Protein AF-A0A0R3MRJ7-F1 (afdb_monomer_lite)

Foldseek 3Di:
DPPPVVVVVVVVVVCVVCVVVVQNDDDDDDDDDDDDPPPPPVVLVVVQVVVVVLLPDPVNVVVCVVVVHDDDDDGPVRVVVVVVVNVVSVVVVCVVVVNHD

pLDDT: mean 80.25, std 13.42, range [35.84, 96.44]

Organism: NCBI:txid1300035

Structure (mmCIF, N/CA/C/O backbone):
data_AF-A0A0R3MRJ7-F1
#
_entry.id   AF-A0A0R3MRJ7-F1
#
loop_
_atom_site.group_PDB
_atom_site.id
_atom_site.type_symbol
_atom_site.label_atom_id
_atom_site.label_alt_id
_atom_site.label_comp_id
_atom_site.label_asym_id
_atom_site.label_entity_id
_atom_site.label_seq_id
_atom_site.pdbx_PDB_ins_code
_atom_site.Cartn_x
_atom_site.Cartn_y
_atom_site.Cartn_z
_atom_site.occupancy
_atom_site.B_iso_or_equiv
_atom_site.auth_seq_id
_atom_site.auth_comp_id
_atom_site.auth_asym_id
_atom_site.auth_atom_id
_atom_site.pdbx_PDB_model_num
ATOM 1 N N . MET A 1 1 ? -3.382 26.108 -20.422 1.00 38.88 1 MET A N 1
ATOM 2 C CA . MET A 1 1 ? -3.835 24.941 -19.649 1.00 38.88 1 MET A CA 1
ATOM 3 C C . MET A 1 1 ? -4.032 23.867 -20.693 1.00 38.88 1 MET A C 1
ATOM 5 O O . MET A 1 1 ? -4.997 23.958 -21.433 1.00 38.88 1 MET A O 1
ATOM 9 N N . LEU A 1 2 ? -2.998 23.055 -20.921 1.00 35.84 2 LEU A N 1
ATOM 10 C CA . LEU A 1 2 ? -3.066 21.956 -21.883 1.00 35.84 2 LEU A CA 1
ATOM 11 C C . LEU A 1 2 ? -4.037 20.922 -21.305 1.00 35.84 2 LEU A C 1
ATOM 13 O O . LEU A 1 2 ? -4.019 20.681 -20.097 1.00 35.84 2 LEU A O 1
ATOM 17 N N . ASP A 1 3 ? -4.956 20.434 -22.134 1.00 39.06 3 ASP A N 1
ATOM 18 C CA . ASP A 1 3 ? -5.967 19.463 -21.729 1.00 39.06 3 ASP A CA 1
ATOM 19 C C . ASP A 1 3 ? -5.286 18.188 -21.221 1.00 39.06 3 ASP A C 1
ATOM 21 O O . ASP A 1 3 ? -4.392 17.655 -21.879 1.00 39.06 3 ASP A O 1
ATOM 25 N N . ALA A 1 4 ? -5.716 17.704 -20.053 1.00 56.59 4 ALA A N 1
ATOM 26 C CA . ALA A 1 4 ? -5.120 16.560 -19.355 1.00 56.59 4 ALA A CA 1
ATOM 27 C C . ALA A 1 4 ? -5.044 15.283 -20.217 1.00 56.59 4 ALA A C 1
ATOM 29 O O . ALA A 1 4 ? -4.180 14.439 -19.994 1.00 56.59 4 ALA A O 1
ATOM 30 N N . ASP A 1 5 ? -5.908 15.169 -21.228 1.00 51.75 5 ASP A N 1
ATOM 31 C CA . ASP A 1 5 ? -5.896 14.069 -22.194 1.00 51.75 5 ASP A CA 1
ATOM 32 C C . ASP A 1 5 ? -4.688 14.126 -23.145 1.00 51.75 5 ASP A C 1
ATOM 34 O O . ASP A 1 5 ? -4.135 13.086 -23.500 1.00 51.75 5 ASP A O 1
ATOM 38 N N . THR A 1 6 ? -4.232 15.328 -23.519 1.00 60.28 6 THR A N 1
ATOM 39 C CA . THR A 1 6 ? -3.038 15.506 -24.368 1.00 60.28 6 THR A CA 1
ATOM 40 C C . THR A 1 6 ? -1.769 15.171 -23.584 1.00 60.28 6 THR A C 1
ATOM 42 O O . THR A 1 6 ? -0.920 14.433 -24.076 1.00 60.28 6 THR A O 1
ATOM 45 N N . ASP A 1 7 ? -1.681 15.629 -22.330 1.00 68.69 7 ASP A N 1
ATOM 46 C CA . ASP A 1 7 ? -0.549 15.318 -21.446 1.00 68.69 7 ASP A CA 1
ATOM 47 C C . ASP A 1 7 ? -0.457 13.812 -21.144 1.00 68.69 7 ASP A C 1
ATOM 49 O O . ASP A 1 7 ? 0.641 13.258 -21.062 1.00 68.69 7 ASP A O 1
ATOM 53 N N . ARG A 1 8 ? -1.600 13.123 -21.009 1.00 66.69 8 ARG A N 1
ATOM 54 C CA . ARG A 1 8 ? -1.633 11.671 -20.789 1.00 66.69 8 ARG A CA 1
ATOM 55 C C . ARG A 1 8 ? -1.122 10.897 -22.003 1.00 66.69 8 ARG A C 1
ATOM 57 O O . ARG A 1 8 ? -0.315 9.989 -21.829 1.00 66.69 8 ARG A O 1
ATOM 64 N N . ALA A 1 9 ? -1.551 11.263 -23.210 1.00 72.38 9 ALA A N 1
ATOM 65 C CA . ALA A 1 9 ? -1.108 10.602 -24.437 1.00 72.38 9 ALA A CA 1
ATOM 66 C C . ALA A 1 9 ? 0.404 10.777 -24.675 1.00 72.38 9 ALA A C 1
ATOM 68 O O . ALA A 1 9 ? 1.096 9.817 -25.019 1.00 72.38 9 ALA A O 1
ATOM 69 N N . ASP A 1 10 ? 0.933 11.978 -24.424 1.00 72.38 10 ASP A N 1
ATOM 70 C CA . ASP A 1 10 ? 2.370 12.254 -24.526 1.00 72.38 10 ASP A CA 1
ATOM 71 C C . ASP A 1 10 ? 3.185 11.496 -23.465 1.00 72.38 10 ASP A C 1
ATOM 73 O O . ASP A 1 10 ? 4.301 11.039 -23.734 1.00 72.38 10 ASP A O 1
ATOM 77 N N . LEU A 1 11 ? 2.635 11.326 -22.259 1.00 68.00 11 LEU A N 1
ATOM 78 C CA . LEU A 1 11 ? 3.255 10.521 -21.210 1.00 68.00 11 LEU A CA 1
ATOM 79 C C . LEU A 1 11 ? 3.260 9.027 -21.571 1.00 68.00 11 LEU A C 1
ATOM 81 O O . LEU A 1 11 ? 4.296 8.379 -21.439 1.00 68.00 11 LEU A O 1
ATOM 85 N N . GLU A 1 12 ? 2.146 8.488 -22.069 1.00 72.62 12 GLU A N 1
ATOM 86 C CA . GLU A 1 12 ? 2.031 7.085 -22.497 1.00 72.62 12 GLU A CA 1
ATOM 87 C C . GLU A 1 12 ? 2.993 6.759 -23.653 1.00 72.62 12 GLU A C 1
ATOM 89 O O . GLU A 1 12 ? 3.660 5.718 -23.640 1.00 72.62 12 GLU A O 1
ATOM 94 N N . LEU A 1 13 ? 3.151 7.678 -24.612 1.00 75.62 13 LEU A N 1
ATOM 95 C CA . LEU A 1 13 ? 4.127 7.542 -25.695 1.00 75.62 13 LEU A CA 1
ATOM 96 C C . LEU A 1 13 ? 5.566 7.483 -25.155 1.00 75.62 13 LEU A C 1
ATOM 98 O O . LEU A 1 13 ? 6.340 6.604 -25.529 1.00 75.62 13 LEU A O 1
ATOM 102 N N . ARG A 1 14 ? 5.915 8.368 -24.216 1.00 69.19 14 ARG A N 1
ATOM 103 C CA . ARG A 1 14 ? 7.251 8.402 -23.597 1.00 69.19 14 ARG A CA 1
ATOM 104 C C . ARG A 1 14 ? 7.562 7.167 -22.755 1.00 69.19 14 ARG A C 1
ATOM 106 O O . ARG A 1 14 ? 8.705 6.716 -22.740 1.00 69.19 14 ARG A O 1
ATOM 113 N N . LEU A 1 15 ? 6.565 6.618 -22.065 1.00 69.69 15 LEU A N 1
ATOM 114 C CA . LEU A 1 15 ? 6.706 5.363 -21.324 1.00 69.69 15 LEU A CA 1
ATOM 115 C C . LEU A 1 15 ? 6.930 4.180 -22.276 1.00 69.69 15 LEU A C 1
ATOM 117 O O . LEU A 1 15 ? 7.738 3.302 -21.982 1.00 69.69 15 LEU A O 1
ATOM 121 N N . THR A 1 16 ? 6.289 4.198 -23.447 1.00 75.06 16 THR A N 1
ATOM 122 C CA . THR A 1 16 ? 6.498 3.184 -24.491 1.00 75.06 16 THR A CA 1
ATOM 123 C C . THR A 1 16 ? 7.932 3.217 -25.033 1.00 75.06 16 THR A C 1
ATOM 125 O O . THR A 1 16 ? 8.555 2.164 -25.172 1.00 75.06 16 THR A O 1
ATOM 128 N N . ASP A 1 17 ? 8.491 4.406 -25.277 1.00 76.38 17 ASP A N 1
ATOM 129 C CA . ASP A 1 17 ? 9.882 4.563 -25.730 1.00 76.38 17 ASP A CA 1
ATOM 130 C C . ASP A 1 17 ? 10.901 4.096 -24.673 1.00 76.38 17 ASP A C 1
ATOM 132 O O . ASP A 1 17 ? 11.895 3.446 -25.007 1.00 76.38 17 ASP A O 1
ATOM 136 N N . LEU A 1 18 ? 10.646 4.378 -23.388 1.00 69.75 18 LEU A N 1
ATOM 137 C CA . LEU A 1 18 ? 11.457 3.876 -22.270 1.00 69.75 18 LEU A CA 1
ATOM 138 C C . LEU A 1 18 ? 11.433 2.343 -22.207 1.00 69.75 18 LEU A C 1
ATOM 140 O O . LEU A 1 18 ? 12.498 1.720 -22.163 1.00 69.75 18 LEU A O 1
ATOM 144 N N . ALA A 1 19 ? 10.244 1.740 -22.297 1.00 68.69 19 ALA A N 1
ATOM 145 C CA . ALA A 1 19 ? 10.083 0.288 -22.307 1.00 68.69 19 ALA A CA 1
ATOM 146 C C . ALA A 1 19 ? 10.799 -0.358 -23.508 1.00 68.69 19 ALA A C 1
ATOM 148 O O . ALA A 1 19 ? 11.511 -1.352 -23.348 1.00 68.69 19 ALA A O 1
ATOM 149 N N . ALA A 1 20 ? 10.694 0.238 -24.702 1.00 75.31 20 ALA A N 1
ATOM 150 C CA . ALA A 1 20 ? 11.409 -0.210 -25.900 1.00 75.31 20 ALA A CA 1
ATOM 151 C C . ALA A 1 20 ? 12.941 -0.086 -25.764 1.00 75.31 20 ALA A C 1
ATOM 153 O O . ALA A 1 20 ? 13.682 -0.903 -26.313 1.00 75.31 20 ALA A O 1
ATOM 154 N N . GLY A 1 21 ? 13.416 0.900 -24.997 1.00 76.06 21 GLY A N 1
ATOM 155 C CA . GLY A 1 21 ? 14.819 1.076 -24.615 1.00 76.06 21 GLY A CA 1
ATOM 156 C C . GLY A 1 21 ? 15.310 0.130 -23.511 1.00 76.06 21 GLY A C 1
ATOM 157 O O . GLY A 1 21 ? 16.463 0.242 -23.094 1.00 76.06 21 GLY A O 1
ATOM 158 N N . GLY A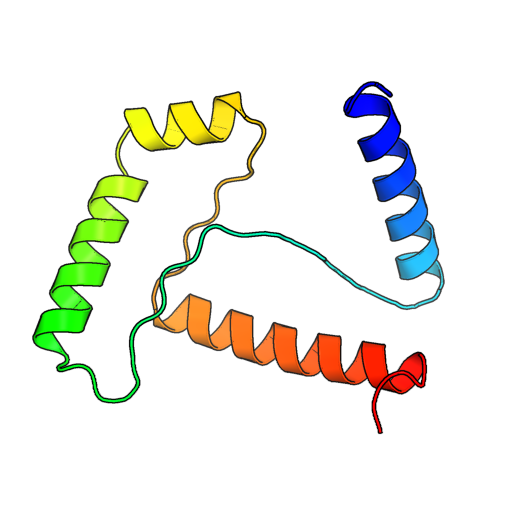 1 22 ? 14.466 -0.79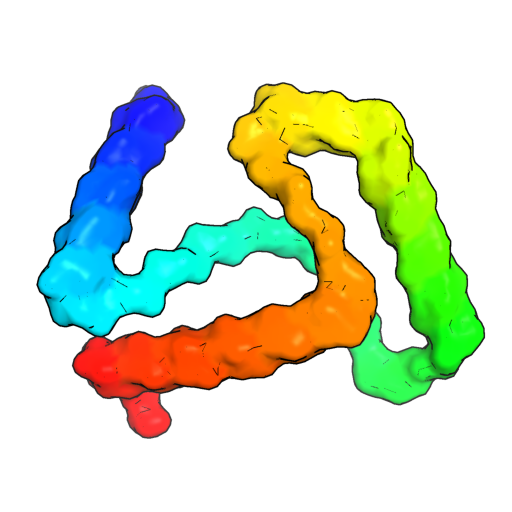4 -23.037 1.00 67.38 22 GLY A N 1
ATOM 159 C CA . GLY A 1 22 ? 14.787 -1.748 -21.972 1.00 67.38 22 GLY A CA 1
ATOM 160 C C . GLY A 1 22 ? 14.647 -1.184 -20.556 1.00 67.38 22 GLY A C 1
ATOM 161 O O . GLY A 1 22 ? 15.124 -1.807 -19.608 1.00 67.38 22 GLY A O 1
ATOM 162 N N . VAL A 1 23 ? 14.015 -0.017 -20.404 1.00 62.94 23 VAL A N 1
ATOM 163 C CA . VAL A 1 23 ? 13.696 0.602 -19.114 1.00 62.94 23 VAL A CA 1
ATOM 164 C C . VAL A 1 23 ? 12.218 0.361 -18.825 1.00 62.94 23 VAL A C 1
ATOM 166 O O . VAL A 1 23 ? 11.356 1.125 -19.252 1.00 62.94 23 VAL A O 1
ATOM 169 N N . ASP A 1 24 ? 11.927 -0.723 -18.110 1.00 63.25 24 ASP A N 1
ATOM 170 C CA . ASP A 1 24 ? 10.585 -0.990 -17.591 1.00 63.25 24 ASP A CA 1
ATOM 171 C C . ASP A 1 24 ? 10.392 -0.169 -16.307 1.00 63.25 24 ASP A C 1
ATOM 173 O O . ASP A 1 24 ? 11.000 -0.458 -15.275 1.00 63.25 24 ASP A O 1
ATOM 177 N N . PHE A 1 25 ? 9.654 0.939 -16.405 1.00 56.19 25 PHE A N 1
ATOM 178 C CA . PHE A 1 25 ? 9.493 1.913 -15.327 1.00 56.19 25 PHE A CA 1
ATOM 179 C C . PHE A 1 25 ? 8.028 2.321 -15.188 1.00 56.19 25 PHE A C 1
ATOM 181 O O . PHE A 1 25 ? 7.439 2.894 -16.105 1.00 56.19 25 PHE A O 1
ATOM 188 N N . VAL A 1 26 ? 7.455 2.066 -14.012 1.00 58.84 26 VAL A N 1
ATOM 189 C CA . VAL A 1 26 ? 6.082 2.441 -13.665 1.00 58.84 26 VAL A CA 1
ATOM 190 C C . VAL A 1 26 ? 6.128 3.487 -12.557 1.00 58.84 26 VAL A C 1
ATOM 192 O O . VAL A 1 26 ? 6.261 3.158 -11.383 1.00 58.84 26 VAL A O 1
ATOM 195 N N . ALA A 1 27 ? 5.990 4.763 -12.917 1.00 58.09 27 ALA A N 1
ATOM 196 C CA . ALA A 1 27 ? 5.754 5.817 -11.933 1.00 58.09 27 ALA A CA 1
ATOM 197 C C . ALA A 1 27 ? 4.256 5.905 -11.628 1.00 58.09 27 ALA A C 1
ATOM 199 O O . ALA A 1 27 ? 3.476 6.371 -12.459 1.00 58.09 27 ALA A O 1
ATOM 200 N N . CYS A 1 28 ? 3.853 5.492 -10.427 1.00 57.16 28 CYS A N 1
ATOM 201 C CA . CYS A 1 28 ? 2.502 5.713 -9.918 1.00 57.16 28 CYS A CA 1
ATOM 202 C C . CYS A 1 28 ? 2.548 6.551 -8.632 1.00 57.16 28 CYS A C 1
ATOM 204 O O . CYS A 1 28 ? 3.427 6.379 -7.791 1.00 57.16 28 CYS A O 1
ATOM 206 N N . SER A 1 29 ? 1.609 7.487 -8.482 1.00 60.84 29 SER A N 1
ATOM 207 C CA . SER A 1 29 ? 1.354 8.152 -7.202 1.00 60.84 29 SER A CA 1
ATOM 208 C C . SER A 1 29 ? 0.128 7.492 -6.588 1.00 60.84 29 SER A C 1
ATOM 210 O O . SER A 1 29 ? -0.983 7.654 -7.094 1.00 60.84 29 SER A O 1
ATOM 212 N N . MET A 1 30 ? 0.345 6.715 -5.529 1.00 62.78 30 MET A N 1
ATOM 213 C CA . MET A 1 30 ? -0.714 6.003 -4.820 1.00 62.78 30 MET A CA 1
ATOM 214 C C . MET A 1 30 ? -0.985 6.702 -3.487 1.00 62.78 30 MET A C 1
ATOM 216 O O . MET A 1 30 ? -0.039 7.031 -2.772 1.00 62.78 30 MET A O 1
ATOM 220 N N . PRO A 1 31 ? -2.254 6.930 -3.107 1.00 71.31 31 PRO A N 1
ATOM 221 C CA . PRO A 1 31 ? -2.570 7.302 -1.738 1.00 71.31 31 PRO A CA 1
ATOM 222 C C . PRO A 1 31 ? -2.080 6.204 -0.787 1.00 71.31 31 PRO A C 1
ATOM 224 O O . PRO A 1 31 ? -2.513 5.057 -0.885 1.00 71.31 31 PRO A O 1
ATOM 227 N N . GLU A 1 32 ? -1.194 6.562 0.135 1.00 77.44 32 GLU A N 1
ATOM 228 C CA . GLU A 1 32 ? -0.549 5.626 1.054 1.00 77.44 32 GLU A CA 1
ATOM 229 C C . GLU A 1 32 ? -0.745 6.040 2.514 1.00 77.44 32 GLU A C 1
ATOM 231 O O . GLU A 1 32 ? -0.947 7.213 2.840 1.00 77.44 32 GLU A O 1
ATOM 236 N N . VAL A 1 33 ? -0.683 5.057 3.412 1.00 83.06 33 VAL A N 1
ATOM 237 C CA . VAL A 1 33 ? -0.665 5.287 4.857 1.00 83.06 33 VAL A CA 1
ATOM 238 C C . VAL A 1 33 ? 0.485 4.487 5.448 1.00 83.06 33 VAL A C 1
ATOM 240 O O . VAL A 1 33 ? 0.487 3.261 5.398 1.00 83.06 33 VAL A O 1
ATOM 243 N N . ALA A 1 34 ? 1.448 5.187 6.041 1.00 85.31 34 ALA A N 1
ATOM 244 C CA . ALA A 1 34 ? 2.584 4.590 6.729 1.00 85.31 34 ALA A CA 1
ATOM 245 C C . ALA A 1 34 ? 2.579 4.979 8.212 1.00 85.31 34 ALA A C 1
ATOM 247 O O . ALA A 1 34 ? 2.156 6.075 8.586 1.00 85.31 34 ALA A O 1
ATOM 248 N N . ALA A 1 35 ? 3.077 4.081 9.062 1.00 84.88 35 ALA A N 1
ATOM 249 C CA . ALA A 1 35 ? 3.201 4.308 10.496 1.00 84.88 35 ALA A CA 1
ATOM 250 C C . ALA A 1 35 ? 4.663 4.184 10.967 1.00 84.88 35 ALA A C 1
ATOM 252 O O . ALA A 1 35 ? 5.461 3.494 10.327 1.00 84.88 35 ALA A O 1
ATOM 253 N N . PRO A 1 36 ? 5.036 4.814 12.099 1.00 86.25 36 PRO A N 1
ATOM 254 C CA . PRO A 1 36 ? 6.386 4.714 12.642 1.00 86.25 36 PRO A CA 1
ATOM 255 C C . PRO A 1 36 ? 6.799 3.278 12.980 1.00 86.25 36 PRO A C 1
ATOM 257 O O . PRO A 1 36 ? 5.997 2.457 13.437 1.00 86.25 36 PRO A O 1
ATOM 260 N N . LYS A 1 37 ? 8.099 2.999 12.846 1.00 83.56 37 LYS A N 1
ATOM 261 C CA . LYS A 1 37 ? 8.682 1.723 13.268 1.00 83.56 37 LYS A CA 1
ATOM 262 C C . LYS A 1 37 ? 8.464 1.512 14.769 1.00 83.56 37 LYS A C 1
ATOM 264 O O . LYS A 1 37 ? 8.771 2.387 15.572 1.00 83.56 37 LYS A O 1
ATOM 269 N N . GLY A 1 38 ? 7.990 0.323 15.140 1.00 85.44 38 GLY A N 1
ATOM 270 C CA . GLY A 1 38 ? 7.737 -0.042 16.538 1.00 85.44 38 GLY A CA 1
ATOM 271 C C . GLY A 1 38 ? 6.332 0.292 17.042 1.00 85.44 38 GLY A C 1
ATOM 272 O O . GLY A 1 38 ? 6.093 0.194 18.243 1.00 85.44 38 GLY A O 1
ATOM 273 N N . LEU A 1 39 ? 5.399 0.658 16.153 1.00 89.12 39 LEU A N 1
ATOM 274 C CA . LEU A 1 39 ? 3.990 0.795 16.512 1.00 89.12 39 LEU A CA 1
ATOM 275 C C . LEU A 1 39 ? 3.461 -0.516 17.140 1.00 89.12 39 LEU A C 1
ATOM 277 O O . LEU A 1 39 ? 3.674 -1.591 16.569 1.00 89.12 39 LEU A O 1
ATOM 281 N N . PRO A 1 40 ? 2.753 -0.462 18.285 1.00 92.75 40 PRO A N 1
ATOM 282 C CA . PRO A 1 40 ? 2.107 -1.637 18.858 1.00 92.75 40 PRO A CA 1
ATOM 283 C C . PRO A 1 40 ? 1.158 -2.314 17.863 1.00 92.75 40 PRO A C 1
ATOM 285 O O . PRO A 1 40 ? 0.363 -1.649 17.197 1.00 92.75 40 PRO A O 1
ATOM 288 N N . LYS A 1 41 ? 1.198 -3.651 17.802 1.00 89.81 41 LYS A N 1
ATOM 289 C CA . LYS A 1 41 ? 0.426 -4.446 16.829 1.00 89.81 41 LYS A CA 1
ATOM 290 C C . LYS A 1 41 ? -1.083 -4.201 16.909 1.00 89.81 41 LYS A C 1
ATOM 292 O O . LYS A 1 41 ? -1.757 -4.190 15.884 1.00 89.81 41 LYS A O 1
ATOM 297 N N . GLU A 1 42 ? -1.610 -3.989 18.110 1.00 92.50 42 GLU A N 1
ATOM 298 C CA . GLU A 1 42 ? -3.026 -3.666 18.307 1.00 92.50 42 GLU A CA 1
ATOM 299 C C . GLU A 1 42 ? -3.411 -2.370 17.584 1.00 92.50 42 GLU A C 1
ATOM 301 O O . GLU A 1 42 ? -4.392 -2.338 16.847 1.00 92.50 42 GLU A O 1
ATOM 306 N N . ILE A 1 43 ? -2.591 -1.328 17.728 1.00 93.06 43 ILE A N 1
ATOM 307 C CA . ILE A 1 43 ? -2.825 -0.032 17.090 1.00 93.06 43 ILE A CA 1
ATOM 308 C C . ILE A 1 43 ? -2.693 -0.163 15.566 1.00 93.06 43 ILE A C 1
ATOM 310 O O . ILE A 1 43 ? -3.530 0.358 14.834 1.00 93.06 43 ILE A O 1
ATOM 314 N N . ALA A 1 44 ? -1.698 -0.914 15.079 1.00 89.94 44 ALA A N 1
ATOM 315 C CA . ALA A 1 44 ? -1.566 -1.207 13.649 1.00 89.94 44 ALA A CA 1
ATOM 316 C C . ALA A 1 44 ? -2.835 -1.877 13.088 1.00 89.94 44 ALA A C 1
ATOM 318 O O . ALA A 1 44 ? -3.380 -1.436 12.080 1.00 89.94 44 ALA A O 1
ATOM 319 N N . THR A 1 45 ? -3.366 -2.868 13.809 1.00 92.56 45 THR A N 1
ATOM 320 C CA . THR A 1 45 ? -4.583 -3.599 13.419 1.00 92.56 45 THR A CA 1
ATOM 321 C C . THR A 1 45 ? -5.812 -2.681 13.380 1.00 92.56 45 THR A C 1
ATOM 323 O O . THR A 1 45 ? -6.648 -2.789 12.478 1.00 92.56 45 THR A O 1
ATOM 326 N N . GLN A 1 46 ? -5.934 -1.754 14.338 1.00 94.31 46 GLN A N 1
ATOM 327 C CA . GLN A 1 46 ? -7.018 -0.765 14.356 1.00 94.31 46 GLN A CA 1
ATOM 328 C C . GLN A 1 46 ? -6.971 0.144 13.122 1.00 94.31 46 GLN A C 1
ATOM 330 O O . GLN A 1 46 ? -8.005 0.361 12.485 1.00 94.31 46 GLN A O 1
ATOM 335 N N . TYR A 1 47 ? -5.783 0.630 12.749 1.00 91.81 47 TYR A N 1
ATOM 336 C CA . TYR A 1 47 ? -5.612 1.450 11.551 1.00 91.81 47 TYR A CA 1
ATOM 337 C C . TYR A 1 47 ? -5.900 0.671 10.268 1.00 91.81 47 TYR A C 1
ATOM 339 O O . TYR A 1 47 ? -6.668 1.157 9.442 1.00 91.81 47 TYR A O 1
ATOM 347 N N . GLU A 1 48 ? -5.370 -0.545 10.116 1.00 91.56 48 GLU A N 1
ATOM 348 C CA . GLU A 1 48 ? -5.646 -1.399 8.950 1.00 91.56 48 GLU A CA 1
ATOM 349 C C . GLU A 1 48 ? -7.151 -1.629 8.767 1.00 91.56 48 GLU A C 1
ATOM 351 O O . GLU A 1 48 ? -7.689 -1.465 7.670 1.00 91.56 48 GLU A O 1
ATOM 356 N N . THR A 1 49 ? -7.857 -1.913 9.864 1.00 94.88 49 THR A N 1
ATOM 357 C CA . THR A 1 49 ? -9.312 -2.105 9.856 1.00 94.88 49 THR A CA 1
ATOM 358 C C . THR A 1 49 ? -10.049 -0.834 9.429 1.00 94.88 49 THR A C 1
ATOM 360 O O . THR A 1 49 ? -10.962 -0.888 8.600 1.00 94.88 49 THR A O 1
ATOM 363 N N . ALA A 1 50 ? -9.664 0.324 9.972 1.00 94.69 50 ALA A N 1
ATOM 364 C CA . ALA A 1 50 ? -10.284 1.602 9.635 1.00 94.69 50 ALA A CA 1
ATOM 365 C C . ALA A 1 50 ? -10.051 1.980 8.164 1.00 94.69 50 ALA A C 1
ATOM 367 O O . ALA A 1 50 ? -10.995 2.364 7.473 1.00 94.69 50 ALA A O 1
ATOM 368 N N . ILE A 1 51 ? -8.823 1.808 7.668 1.00 93.06 51 ILE A N 1
ATOM 369 C CA . ILE A 1 51 ? -8.454 2.063 6.271 1.00 93.06 51 ILE A CA 1
ATOM 370 C C . ILE A 1 51 ? -9.249 1.148 5.346 1.00 93.06 51 ILE A C 1
ATOM 372 O O . ILE A 1 51 ? -9.840 1.627 4.380 1.00 93.06 51 ILE A O 1
ATOM 376 N N . LYS A 1 52 ? -9.342 -0.150 5.662 1.00 94.12 52 LYS A N 1
ATOM 377 C CA . LYS A 1 52 ? -10.122 -1.093 4.855 1.00 94.12 52 LYS A CA 1
ATOM 378 C C . LYS A 1 52 ? -11.598 -0.712 4.804 1.00 94.12 52 LYS A C 1
ATOM 380 O O . LYS A 1 52 ? -12.209 -0.773 3.741 1.00 94.12 52 LYS A O 1
ATOM 385 N N . LYS A 1 53 ? -12.164 -0.260 5.925 1.00 95.88 53 LYS A N 1
ATOM 386 C CA . LYS A 1 53 ? -13.549 0.217 5.979 1.00 95.88 53 LYS A CA 1
ATOM 387 C C . LYS A 1 53 ? -13.774 1.434 5.076 1.00 95.88 53 LYS A C 1
ATOM 389 O O . LYS A 1 53 ? -14.793 1.491 4.392 1.00 95.88 53 LYS A O 1
ATOM 394 N N . VAL A 1 54 ? -12.842 2.389 5.060 1.00 93.12 54 VAL A N 1
ATOM 395 C CA . VAL A 1 54 ? -12.905 3.547 4.151 1.00 93.12 54 VAL A CA 1
ATOM 396 C C . VAL A 1 54 ? -12.779 3.091 2.702 1.00 93.12 54 VAL A C 1
ATOM 398 O O . VAL A 1 54 ? -13.618 3.459 1.885 1.00 93.12 54 VAL A O 1
ATOM 401 N N . TRP A 1 55 ? -11.797 2.239 2.401 1.00 92.25 55 TRP A N 1
ATOM 402 C CA . TRP A 1 55 ? -11.602 1.671 1.069 1.00 92.25 55 TRP A CA 1
ATOM 403 C C . TRP A 1 55 ? -12.865 0.988 0.543 1.00 92.25 55 TRP A C 1
ATOM 405 O O . TRP A 1 55 ? -13.234 1.165 -0.614 1.00 92.25 55 TRP A O 1
ATOM 415 N N . ASP A 1 56 ? -13.544 0.215 1.393 1.00 94.50 56 ASP A N 1
ATOM 416 C CA . ASP A 1 56 ? -14.724 -0.547 1.002 1.00 94.50 56 ASP A CA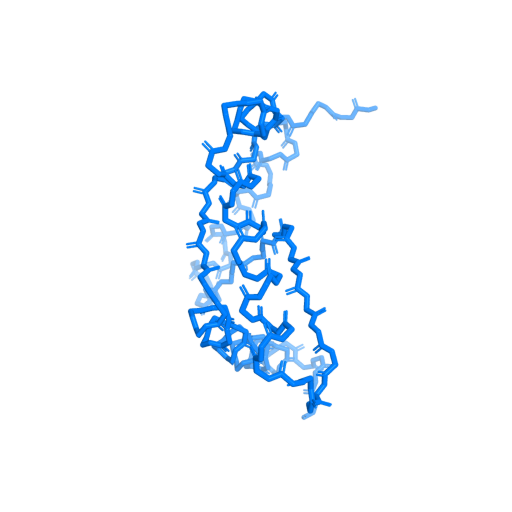 1
ATOM 417 C C . ASP A 1 56 ? -15.969 0.308 0.768 1.00 94.50 56 ASP A C 1
ATOM 419 O O . ASP A 1 56 ? -16.875 -0.160 0.069 1.00 94.50 56 ASP A O 1
ATOM 423 N N . SER A 1 57 ? -15.996 1.537 1.292 1.00 96.44 57 SER A N 1
ATOM 424 C CA . S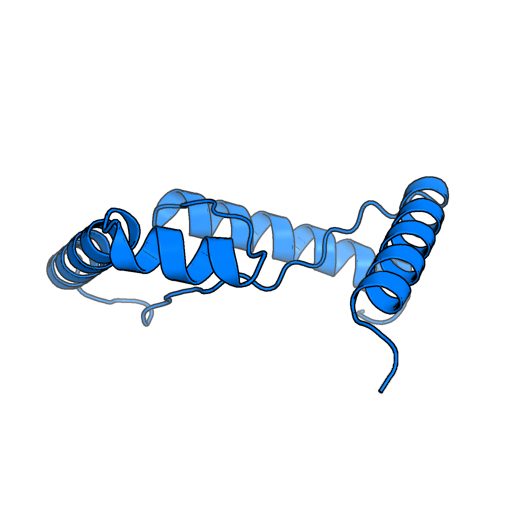ER A 1 57 ? -17.133 2.448 1.165 1.00 96.44 57 SER A CA 1
ATOM 425 C C . SER A 1 57 ? -17.409 2.835 -0.290 1.00 96.44 57 SER A C 1
ATOM 427 O O . SER A 1 57 ? -16.496 3.025 -1.102 1.00 96.44 57 SER A O 1
ATOM 429 N N . ALA A 1 58 ? -18.694 2.946 -0.625 1.00 95.88 58 ALA A N 1
ATOM 430 C CA . ALA A 1 58 ? -19.124 3.338 -1.962 1.00 95.88 58 ALA A CA 1
ATOM 431 C C . ALA A 1 58 ? -18.710 4.783 -2.254 1.00 95.88 58 ALA A C 1
ATOM 433 O O . ALA A 1 58 ? -18.204 5.081 -3.331 1.00 95.88 58 ALA A O 1
ATOM 434 N N . GLU A 1 59 ? -18.828 5.656 -1.258 1.00 93.94 59 GLU A N 1
ATOM 435 C CA . GLU A 1 59 ? -18.503 7.073 -1.349 1.00 93.94 59 GLU A CA 1
ATOM 436 C C . GLU A 1 59 ? -17.032 7.289 -1.722 1.00 93.94 59 GLU A C 1
ATOM 438 O O . GLU A 1 59 ? -16.727 8.114 -2.586 1.00 93.94 59 GLU A O 1
ATOM 443 N N . PHE A 1 60 ? -16.120 6.523 -1.112 1.00 91.56 60 PHE A N 1
ATOM 444 C CA . PHE A 1 60 ? -14.696 6.587 -1.429 1.00 91.56 60 PHE A CA 1
ATOM 445 C C . PHE A 1 60 ? -14.404 6.060 -2.836 1.00 91.56 60 PHE A C 1
ATOM 447 O O . PHE A 1 60 ? -13.737 6.737 -3.621 1.00 91.56 60 PHE A O 1
ATOM 454 N N . LYS A 1 61 ? -14.953 4.891 -3.190 1.00 91.56 61 LYS A N 1
ATOM 455 C CA . LYS A 1 61 ? -14.764 4.291 -4.519 1.00 91.56 61 LYS A CA 1
ATOM 456 C C . LYS A 1 61 ? -15.266 5.205 -5.630 1.00 91.56 61 LYS A C 1
ATOM 458 O O . LYS A 1 61 ? -14.561 5.463 -6.600 1.00 91.56 61 LYS A O 1
ATOM 463 N N . GLU A 1 62 ? -16.464 5.754 -5.475 1.00 92.56 62 GLU A N 1
ATOM 464 C CA . GLU A 1 62 ? -17.018 6.701 -6.435 1.00 92.56 62 GLU A CA 1
ATOM 465 C C . GLU A 1 62 ? -16.192 7.987 -6.531 1.00 92.56 62 GLU A C 1
ATOM 467 O O . GLU A 1 62 ? -15.991 8.516 -7.624 1.00 92.56 62 GLU A O 1
A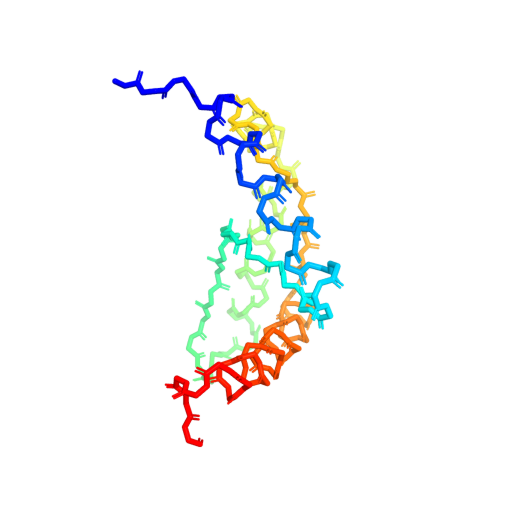TOM 472 N N . PHE A 1 63 ? -15.712 8.511 -5.399 1.00 89.56 63 PHE A N 1
ATOM 473 C CA . PHE A 1 63 ? -14.873 9.706 -5.376 1.00 89.56 63 PHE A CA 1
ATOM 474 C C . PHE A 1 63 ? -13.572 9.518 -6.164 1.00 89.56 63 PHE A C 1
ATOM 476 O O . PHE A 1 63 ? -13.187 10.434 -6.901 1.00 89.56 63 PHE A O 1
ATOM 483 N N . MET A 1 64 ? -12.924 8.360 -6.007 1.00 88.69 64 MET A N 1
ATOM 484 C CA . MET A 1 64 ? -11.678 8.008 -6.691 1.00 88.69 64 MET A CA 1
ATOM 485 C C . MET A 1 64 ? -11.917 7.760 -8.183 1.00 88.69 64 MET A C 1
ATOM 487 O O . MET A 1 64 ? -11.273 8.398 -9.017 1.00 88.69 64 MET A O 1
ATOM 491 N N . ASN A 1 65 ? -12.926 6.952 -8.525 1.00 87.06 65 ASN A N 1
ATOM 492 C CA . ASN A 1 65 ? -13.277 6.646 -9.914 1.00 87.06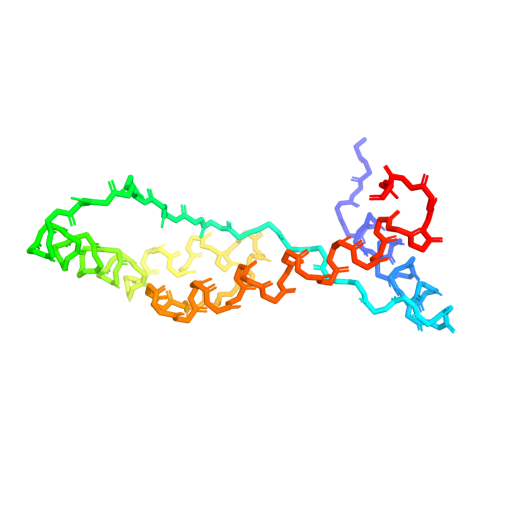 65 ASN A CA 1
ATOM 493 C C . ASN A 1 65 ? -13.651 7.903 -10.713 1.00 87.06 65 ASN A C 1
ATOM 495 O O . ASN A 1 65 ? -13.215 8.068 -11.849 1.00 87.06 65 ASN A O 1
ATOM 499 N N . ARG A 1 66 ? -14.405 8.845 -10.122 1.00 87.00 66 ARG A N 1
ATOM 500 C CA . ARG A 1 66 ? -14.757 10.115 -10.794 1.00 87.00 66 ARG A CA 1
ATOM 501 C C . ARG A 1 66 ? -13.549 10.994 -11.122 1.00 87.00 66 ARG A C 1
ATOM 503 O O . ARG A 1 66 ? -13.666 11.876 -11.964 1.00 87.00 66 ARG A O 1
ATOM 510 N N . ARG A 1 67 ? -12.421 10.799 -10.438 1.00 83.06 67 ARG A N 1
ATOM 511 C CA . ARG A 1 67 ? -11.166 11.524 -10.686 1.00 83.06 67 ARG A CA 1
ATOM 512 C C . ARG A 1 67 ? -10.208 10.761 -11.602 1.00 83.06 67 ARG A C 1
ATOM 514 O O . ARG A 1 67 ? -9.112 11.251 -11.839 1.00 83.06 67 ARG A O 1
ATOM 521 N N . GLY A 1 68 ? -10.621 9.600 -12.113 1.00 81.06 68 GLY A N 1
ATOM 522 C CA . GLY A 1 68 ? -9.803 8.774 -12.997 1.00 81.06 68 GLY A CA 1
ATOM 523 C C . GLY A 1 68 ? -8.655 8.058 -12.286 1.00 81.06 68 GLY A C 1
ATOM 524 O O . GLY A 1 68 ? -7.695 7.680 -12.949 1.00 81.06 68 GLY A O 1
ATOM 525 N N . PHE A 1 69 ? -8.727 7.894 -10.960 1.00 79.25 69 PHE A N 1
ATOM 526 C CA . PHE A 1 69 ? -7.759 7.074 -10.237 1.00 79.25 69 PHE A CA 1
ATOM 527 C C . PHE A 1 69 ? -8.104 5.597 -10.384 1.00 79.25 69 PHE A C 1
ATOM 529 O O . PHE A 1 69 ? -9.224 5.189 -10.069 1.00 79.25 69 PHE A O 1
ATOM 536 N N . ASP A 1 70 ? -7.113 4.801 -10.771 1.00 75.75 70 ASP A N 1
ATOM 537 C CA . ASP A 1 70 ? -7.199 3.352 -10.665 1.00 75.75 70 ASP A CA 1
ATOM 538 C C . ASP A 1 70 ? -7.181 2.923 -9.195 1.00 75.75 70 ASP A C 1
ATOM 540 O O . ASP A 1 70 ? -6.504 3.507 -8.343 1.00 75.75 70 ASP A O 1
ATOM 544 N N . MET A 1 71 ? -7.968 1.895 -8.884 1.00 80.94 71 MET A N 1
ATOM 545 C CA . MET A 1 71 ? -8.180 1.434 -7.517 1.00 80.94 71 MET A CA 1
ATOM 546 C C . MET A 1 71 ? -7.556 0.060 -7.291 1.00 80.94 71 MET A C 1
ATOM 548 O O . MET A 1 71 ? -8.129 -0.963 -7.662 1.00 80.94 71 MET A O 1
ATOM 552 N N . ILE A 1 72 ? -6.419 0.034 -6.596 1.00 85.19 72 ILE A N 1
ATOM 553 C CA . ILE A 1 72 ? -5.779 -1.184 -6.092 1.00 85.19 72 ILE A CA 1
ATOM 554 C C . ILE A 1 72 ? -5.615 -1.066 -4.577 1.00 85.19 72 ILE A C 1
ATOM 556 O O . ILE A 1 72 ? -5.158 -0.041 -4.077 1.00 85.19 72 ILE A O 1
ATOM 560 N N . TYR A 1 73 ? -5.987 -2.121 -3.852 1.00 88.06 73 TYR A N 1
ATOM 561 C CA . TYR A 1 73 ? -5.758 -2.217 -2.414 1.00 88.06 73 TYR A CA 1
ATOM 562 C C . TYR A 1 73 ? -4.611 -3.175 -2.124 1.00 88.06 73 TYR A C 1
ATOM 564 O O . TYR A 1 73 ? -4.639 -4.322 -2.570 1.00 88.06 73 TYR A O 1
ATOM 572 N N . LEU A 1 74 ? -3.661 -2.715 -1.316 1.00 90.69 74 LEU A N 1
ATOM 573 C CA . LEU A 1 74 ? -2.644 -3.546 -0.690 1.00 90.69 74 LEU A CA 1
ATOM 574 C C . LEU A 1 74 ? -2.825 -3.457 0.824 1.00 90.69 74 LEU A C 1
ATOM 576 O O . LEU A 1 74 ? -3.018 -2.370 1.372 1.00 90.69 74 LEU A O 1
ATOM 580 N N . ASP A 1 75 ? -2.773 -4.604 1.494 1.00 90.81 75 ASP A N 1
ATOM 581 C CA . ASP A 1 75 ? -2.624 -4.617 2.943 1.00 90.81 75 ASP A CA 1
ATOM 582 C C . ASP A 1 75 ? -1.182 -4.250 3.336 1.00 90.81 75 ASP A C 1
ATOM 584 O O . ASP A 1 75 ? -0.315 -4.030 2.490 1.00 90.81 75 ASP A O 1
ATOM 588 N N . SER A 1 76 ? -0.917 -4.169 4.636 1.00 88.50 76 SER A N 1
ATOM 589 C CA . SER A 1 76 ? 0.390 -3.772 5.168 1.00 88.50 76 SER A CA 1
ATOM 590 C C . SER A 1 76 ? 1.542 -4.660 4.675 1.00 88.50 76 SER A C 1
ATOM 592 O O . SER A 1 76 ? 2.624 -4.158 4.369 1.00 88.50 76 SER A O 1
ATOM 594 N N . ALA A 1 77 ? 1.311 -5.970 4.530 1.00 90.75 77 ALA A N 1
ATOM 595 C CA . ALA A 1 77 ? 2.326 -6.898 4.039 1.00 90.75 77 ALA A CA 1
ATOM 596 C C . ALA A 1 77 ? 2.552 -6.728 2.531 1.00 90.75 77 ALA A C 1
ATOM 598 O O . ALA A 1 77 ? 3.694 -6.613 2.090 1.00 90.75 77 ALA A O 1
ATOM 599 N N . GLY A 1 78 ? 1.472 -6.651 1.750 1.00 91.12 78 GLY A N 1
ATOM 600 C CA . GLY A 1 78 ? 1.544 -6.419 0.310 1.00 91.12 78 GLY A CA 1
ATOM 601 C C . GLY A 1 78 ? 2.197 -5.081 -0.030 1.00 91.12 78 GLY A C 1
ATOM 602 O O . GLY A 1 78 ? 3.022 -5.012 -0.938 1.00 91.12 78 GLY A O 1
ATOM 603 N N . PHE A 1 79 ? 1.891 -4.030 0.733 1.00 89.81 79 PHE A N 1
ATOM 604 C CA . PHE A 1 79 ? 2.497 -2.715 0.551 1.00 89.81 79 PHE A CA 1
ATOM 605 C C . PHE A 1 79 ? 3.989 -2.713 0.910 1.00 89.81 79 PHE A C 1
ATOM 607 O O . PHE A 1 79 ? 4.789 -2.116 0.194 1.00 89.81 79 PHE A O 1
ATOM 614 N N . ALA A 1 80 ? 4.394 -3.427 1.966 1.00 89.19 80 ALA A N 1
ATOM 615 C CA . ALA A 1 80 ? 5.806 -3.564 2.319 1.00 89.19 80 ALA A CA 1
ATOM 616 C C . ALA A 1 80 ? 6.619 -4.280 1.224 1.00 89.19 80 ALA A C 1
ATOM 618 O O . ALA A 1 80 ? 7.724 -3.841 0.899 1.00 89.19 80 ALA A O 1
ATOM 619 N N . GLU A 1 81 ? 6.075 -5.347 0.632 1.00 91.56 81 GLU A N 1
ATOM 620 C CA . GLU A 1 81 ? 6.718 -6.045 -0.489 1.00 91.56 81 GLU A CA 1
ATOM 621 C C . GLU A 1 81 ? 6.783 -5.167 -1.745 1.00 91.56 81 GLU A C 1
ATOM 623 O O . GLU A 1 81 ? 7.832 -5.103 -2.388 1.00 91.56 81 GLU A O 1
ATOM 628 N N . PHE A 1 82 ? 5.710 -4.429 -2.055 1.00 88.44 82 PHE A N 1
ATOM 629 C CA . PHE A 1 82 ? 5.697 -3.462 -3.154 1.00 88.44 82 PHE A CA 1
ATOM 630 C C . PHE A 1 82 ? 6.791 -2.400 -2.986 1.00 88.44 82 PHE A C 1
ATOM 632 O O . PHE A 1 82 ? 7.609 -2.222 -3.882 1.00 88.44 82 PHE A O 1
ATOM 639 N N . MET A 1 83 ? 6.870 -1.756 -1.817 1.00 87.12 83 MET A N 1
ATOM 640 C CA . MET A 1 83 ? 7.875 -0.723 -1.541 1.00 87.12 83 MET A CA 1
ATOM 641 C C . MET A 1 83 ? 9.307 -1.253 -1.622 1.00 87.12 83 MET A C 1
ATOM 643 O O . MET A 1 83 ? 10.221 -0.532 -2.022 1.00 87.12 83 MET A O 1
ATOM 647 N N . LYS A 1 84 ? 9.528 -2.514 -1.238 1.00 89.75 84 LYS A N 1
ATOM 648 C CA . LYS A 1 84 ? 10.838 -3.153 -1.373 1.00 89.75 84 LYS A CA 1
ATOM 649 C C . LYS A 1 84 ? 11.215 -3.333 -2.844 1.00 89.75 84 LYS A C 1
ATOM 651 O O . LYS A 1 84 ? 12.332 -2.975 -3.213 1.00 89.75 84 LYS A O 1
ATOM 656 N N . ALA A 1 85 ? 10.302 -3.867 -3.656 1.00 88.12 85 ALA A N 1
ATOM 657 C CA . ALA A 1 85 ? 10.523 -4.056 -5.088 1.00 88.12 85 ALA A CA 1
ATOM 658 C C . ALA A 1 85 ? 10.737 -2.713 -5.805 1.00 88.12 85 ALA A C 1
ATOM 660 O O . ALA A 1 85 ? 11.739 -2.545 -6.498 1.00 88.12 85 ALA A O 1
ATOM 661 N N . ASP A 1 86 ? 9.873 -1.730 -5.541 1.00 85.44 86 ASP A N 1
ATOM 662 C CA . ASP A 1 86 ? 9.964 -0.382 -6.107 1.00 85.44 86 ASP A CA 1
ATOM 663 C C . ASP A 1 86 ? 11.305 0.288 -5.767 1.00 85.44 86 ASP A C 1
ATOM 665 O O . ASP A 1 86 ? 11.995 0.807 -6.643 1.00 85.44 86 ASP A O 1
ATOM 669 N N . ASN A 1 87 ? 11.760 0.193 -4.514 1.00 85.94 87 ASN A N 1
ATOM 670 C CA . ASN A 1 87 ? 13.062 0.727 -4.118 1.00 85.94 87 ASN A CA 1
ATOM 671 C C . ASN A 1 87 ? 14.239 0.026 -4.830 1.00 85.94 87 ASN A C 1
ATOM 673 O O . ASN A 1 87 ? 15.233 0.677 -5.164 1.00 85.94 87 ASN A O 1
ATOM 677 N N . GLU A 1 88 ? 14.165 -1.288 -5.055 1.00 88.31 88 GLU A N 1
ATOM 678 C CA . GLU A 1 88 ? 15.195 -2.022 -5.799 1.00 88.31 88 GLU A CA 1
ATOM 679 C C . GLU A 1 88 ? 15.240 -1.604 -7.273 1.00 88.31 88 GLU A C 1
ATOM 681 O O . GLU A 1 88 ? 16.328 -1.354 -7.804 1.00 88.31 88 GLU A O 1
ATOM 686 N N . ASP A 1 89 ? 14.086 -1.492 -7.925 1.00 84.31 89 ASP A N 1
ATOM 687 C CA . ASP A 1 89 ? 13.992 -1.159 -9.347 1.00 84.31 89 ASP A CA 1
ATOM 688 C C . ASP A 1 89 ? 14.329 0.310 -9.612 1.00 84.31 89 ASP A C 1
ATOM 690 O O . ASP A 1 89 ? 15.156 0.600 -10.482 1.00 84.31 89 ASP A O 1
ATOM 694 N N . ASN A 1 90 ? 13.849 1.227 -8.769 1.00 82.94 90 ASN A N 1
ATOM 695 C CA . ASN A 1 90 ? 14.261 2.631 -8.795 1.00 82.94 90 ASN A CA 1
ATOM 696 C C . ASN A 1 90 ? 15.767 2.769 -8.545 1.00 82.94 90 ASN A C 1
ATOM 698 O O . ASN A 1 90 ? 16.448 3.536 -9.225 1.00 82.94 90 ASN A O 1
ATOM 702 N N . GLY A 1 91 ? 16.329 1.975 -7.629 1.00 84.75 91 GLY A N 1
ATOM 703 C CA . GLY A 1 91 ? 17.771 1.924 -7.399 1.00 84.75 91 GLY A CA 1
ATOM 704 C C . GLY A 1 91 ? 18.563 1.483 -8.636 1.00 84.75 91 GLY A C 1
ATOM 705 O O . GLY A 1 91 ? 19.605 2.072 -8.937 1.00 84.75 91 GLY A O 1
ATOM 706 N N . LYS A 1 92 ? 18.082 0.475 -9.376 1.00 85.44 92 LYS A N 1
ATOM 707 C CA . LYS A 1 92 ? 18.698 0.029 -10.640 1.00 85.44 92 LYS A CA 1
ATOM 708 C C . LYS A 1 92 ? 18.588 1.107 -11.719 1.00 85.44 92 LYS A C 1
ATOM 710 O O . LYS A 1 92 ? 19.601 1.420 -12.343 1.00 85.44 92 LYS A O 1
ATOM 715 N N . ALA A 1 93 ? 17.408 1.703 -11.890 1.00 81.88 93 ALA A N 1
ATOM 716 C CA . ALA A 1 93 ? 17.152 2.741 -12.888 1.00 81.88 93 ALA A CA 1
ATOM 717 C C . ALA A 1 93 ? 17.991 4.006 -12.636 1.00 81.88 93 ALA A C 1
ATOM 719 O O . ALA A 1 93 ? 18.638 4.535 -13.540 1.00 81.88 93 ALA A O 1
ATOM 720 N N . LEU A 1 94 ? 18.068 4.471 -11.386 1.00 83.81 94 LEU A N 1
ATOM 721 C CA . LEU A 1 94 ? 18.897 5.624 -11.027 1.00 83.81 94 LEU A CA 1
ATOM 722 C C . LEU A 1 94 ? 20.387 5.358 -11.272 1.00 83.81 94 LEU A C 1
ATOM 724 O O . LEU A 1 94 ? 21.102 6.258 -11.713 1.00 83.81 94 LEU A O 1
ATOM 728 N N . LYS A 1 95 ? 20.863 4.129 -11.035 1.00 84.06 95 LYS A N 1
ATOM 729 C CA . LYS A 1 95 ? 22.248 3.737 -11.339 1.00 84.06 95 LYS A CA 1
ATOM 730 C C . LYS A 1 95 ? 22.513 3.651 -12.839 1.00 84.06 95 LYS A C 1
ATOM 732 O O . LYS A 1 95 ? 23.542 4.153 -13.285 1.00 84.06 95 LYS A O 1
ATOM 737 N N . SER A 1 96 ? 21.603 3.074 -13.628 1.00 79.69 96 SER A N 1
ATOM 738 C CA . SER A 1 96 ? 21.769 2.991 -15.088 1.00 79.69 96 SER A CA 1
ATOM 739 C C . SER A 1 96 ? 21.782 4.368 -15.751 1.00 79.69 96 SER A C 1
ATOM 741 O O . SER A 1 96 ? 22.465 4.560 -16.752 1.00 79.69 96 SER A O 1
ATOM 743 N N . LEU A 1 97 ? 21.073 5.338 -15.167 1.00 83.38 97 LEU A N 1
ATOM 744 C CA . LEU A 1 97 ? 21.050 6.731 -15.616 1.00 83.38 97 LEU A CA 1
ATOM 745 C C . LEU A 1 97 ? 22.190 7.589 -15.027 1.00 83.38 97 LEU A C 1
ATOM 747 O O . LEU A 1 97 ? 22.291 8.770 -15.352 1.00 83.38 97 LEU A O 1
ATOM 751 N N . GLY A 1 98 ? 23.049 7.030 -14.165 1.00 83.81 98 GLY A N 1
ATOM 752 C CA . GLY A 1 98 ? 24.161 7.751 -13.529 1.00 83.81 98 GLY A CA 1
ATOM 753 C C . GLY A 1 98 ? 23.741 8.791 -12.479 1.00 83.81 98 GLY A C 1
ATOM 754 O O . GLY A 1 98 ? 24.536 9.658 -12.121 1.00 83.81 98 GLY A O 1
ATOM 755 N N . LEU A 1 99 ? 22.501 8.717 -11.988 1.00 79.69 99 LEU A N 1
ATOM 756 C CA . LEU A 1 99 ? 21.906 9.648 -11.021 1.00 79.69 99 LEU A CA 1
ATOM 757 C C . LEU A 1 99 ? 22.116 9.215 -9.563 1.00 79.69 99 LEU A C 1
ATOM 759 O O . LEU A 1 99 ? 21.990 10.029 -8.650 1.00 79.69 99 LEU A O 1
ATOM 763 N N . ALA A 1 100 ? 22.471 7.950 -9.340 1.00 74.31 100 ALA A N 1
ATOM 764 C CA . ALA A 1 100 ? 22.872 7.413 -8.045 1.00 74.31 100 ALA A CA 1
ATOM 765 C C . ALA A 1 100 ? 24.189 6.631 -8.177 1.00 74.31 100 ALA A C 1
ATOM 767 O O . ALA A 1 100 ? 24.422 5.977 -9.194 1.00 74.31 100 ALA A O 1
ATOM 768 N N . LYS A 1 101 ? 25.048 6.717 -7.151 1.00 60.56 101 LYS A N 1
ATOM 769 C CA . LYS A 1 101 ? 26.288 5.928 -7.041 1.00 60.56 101 LYS A CA 1
ATOM 770 C C . LYS A 1 101 ? 26.021 4.527 -6.493 1.00 60.56 101 LYS A C 1
ATOM 772 O O . LYS A 1 101 ? 25.137 4.382 -5.621 1.00 60.56 101 LYS A O 1
#

Sequence (101 aa):
MLDADTDRADLELRLTDLAAGGVDFVACSMPEVAAPKGLPKEIATQYETAIKKVWDSAEFKEFMNRRGFDMIYLDSAGFAEFMKADNEDNGKALKSLGLAK

Secondary structure (DSSP, 8-state):
---HHHHHHHHHHHHHHHHHTT--------------TT--HHHHHHHHHHHHHHHH-HHHHHHHHTTT-------HHHHHHHHHHHHHHHHHHHHHTTS--

InterPro domains:
  IPR005064 Bordetella uptake gene [PTHR42928] (22-100)
  IPR042100 Bordetella uptake gene, domain 1 [G3DSA:3.40.190.150] (10-100)

Radius of gyration: 17.6 Å; chains: 1; bounding box: 45×32×45 Å